Protein AF-A0A349ZTM4-F1 (afdb_monomer)

Radius of gyration: 13.59 Å; Cα contacts (8 Å, |Δi|>4): 92; chains: 1; bounding box: 36×26×29 Å

Foldseek 3Di:
DKDKFDDPPPPDDVVCVVVQVVVVVVVDFKDFDALQDVVHHDPVDDPVVVCVQQVVVVVCCVVVVDDDRGPPGRTMMGDPVVVD

Secondary structure (DSSP, 8-state):
-EEEE--SSS-S-GGGHHHHHHHHHTT-SEEE--SSSTT---TTS-HHHHHHHHHHHHHHHHHH----S-SS---EEEEGGGG-

Mean predicted aligned error: 3.23 Å

Nearest PDB structures (foldseek):
  5mm1-assembly1_A  TM=9.589E-01  e=1.781E-05  Pyrococcus furiosus DSM 3638
  5mm0-assembly1_A  TM=9.373E-01  e=2.900E-05  Pyrococcus furiosus DSM 3638
  5ekp-assembly1_C  TM=5.969E-01  e=1.007E-01  Synechocystis sp. PCC 6803 substr. Kazusa
  5eke-assembly1_C  TM=5.992E-01  e=1.330E-01  Synechocystis sp. PCC 6803 substr. Kazusa

Structure (mmCIF, N/CA/C/O backbone):
data_AF-A0A349ZTM4-F1
#
_entry.id   AF-A0A349ZTM4-F1
#
loop_
_atom_site.group_PDB
_atom_site.id
_atom_site.type_symbol
_atom_site.label_atom_id
_atom_site.label_alt_id
_atom_site.label_comp_id
_atom_site.label_asym_id
_atom_site.label_entity_id
_atom_site.label_seq_id
_atom_site.pdbx_PDB_ins_code
_atom_site.Cartn_x
_atom_site.Cartn_y
_atom_site.Cartn_z
_atom_site.occupancy
_atom_site.B_iso_or_equiv
_atom_site.auth_seq_id
_atom_site.auth_comp_id
_atom_site.auth_asym_id
_atom_site.auth_atom_id
_atom_site.pdbx_PDB_model_num
ATOM 1 N N . GLU A 1 1 ? -19.926 -3.831 1.721 1.00 91.25 1 GLU A N 1
ATOM 2 C CA . GLU A 1 1 ? -19.494 -3.566 0.331 1.00 91.25 1 GLU A CA 1
ATOM 3 C C . GLU A 1 1 ? -17.995 -3.333 0.321 1.00 91.25 1 GLU A C 1
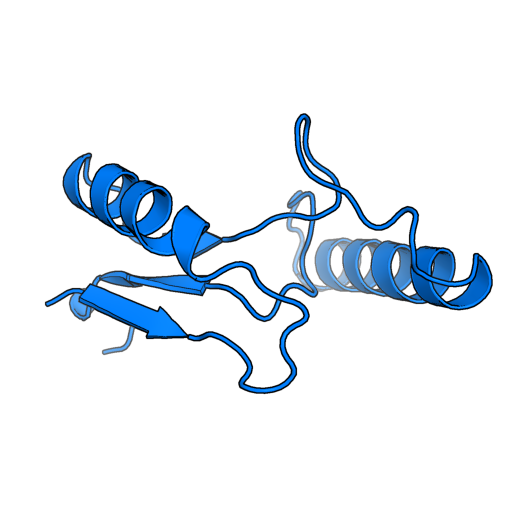ATOM 5 O O . GLU A 1 1 ? -17.489 -2.749 1.278 1.00 91.25 1 GLU A O 1
ATOM 10 N N . ARG A 1 2 ? -17.317 -3.810 -0.724 1.00 95.25 2 ARG A N 1
ATOM 11 C CA . ARG A 1 2 ? -15.871 -3.660 -0.919 1.00 95.25 2 ARG A CA 1
ATOM 12 C C . ARG A 1 2 ? -15.652 -2.627 -2.016 1.00 95.25 2 ARG A C 1
ATOM 14 O O . ARG A 1 2 ? -16.331 -2.694 -3.038 1.00 95.25 2 ARG A O 1
ATOM 21 N N . ILE A 1 3 ? -14.743 -1.692 -1.792 1.00 96.62 3 ILE A N 1
ATOM 22 C CA . ILE A 1 3 ? -14.373 -0.661 -2.763 1.00 96.62 3 ILE A CA 1
ATO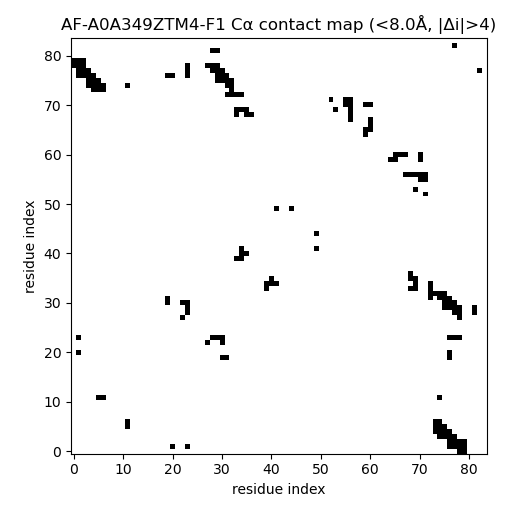M 23 C C . ILE A 1 3 ? -12.900 -0.871 -3.086 1.00 96.62 3 ILE A C 1
ATOM 25 O O . ILE A 1 3 ? -12.110 -1.078 -2.171 1.00 96.62 3 ILE A O 1
ATOM 29 N N . ILE A 1 4 ? -12.551 -0.866 -4.370 1.00 97.06 4 ILE A N 1
ATOM 30 C CA . ILE A 1 4 ? -11.178 -1.046 -4.847 1.00 97.06 4 ILE A CA 1
ATOM 31 C C . ILE A 1 4 ? -10.846 0.135 -5.753 1.00 97.06 4 ILE A C 1
ATOM 33 O O . ILE A 1 4 ? -11.602 0.428 -6.681 1.00 97.06 4 ILE A O 1
ATOM 37 N N . GLU A 1 5 ? -9.731 0.795 -5.472 1.00 96.06 5 GLU A N 1
ATOM 38 C CA . GLU A 1 5 ? -9.133 1.840 -6.294 1.00 96.06 5 GLU A CA 1
ATOM 39 C C . GLU A 1 5 ? -7.951 1.249 -7.061 1.00 96.06 5 GLU A C 1
ATOM 41 O O . GLU A 1 5 ? -7.099 0.591 -6.474 1.00 96.06 5 GLU A O 1
ATOM 46 N N . MET A 1 6 ? -7.911 1.460 -8.376 1.00 95.88 6 MET A N 1
ATOM 47 C CA . MET A 1 6 ? -6.824 1.014 -9.244 1.00 95.88 6 MET A CA 1
ATOM 48 C C . MET A 1 6 ? -6.717 1.961 -10.442 1.00 95.88 6 MET A C 1
ATOM 50 O O . MET A 1 6 ? -7.737 2.379 -10.996 1.00 95.88 6 MET A O 1
ATOM 54 N N . ASP A 1 7 ? -5.492 2.276 -10.869 1.00 93.06 7 ASP A N 1
ATOM 55 C CA . ASP A 1 7 ? -5.271 3.055 -12.088 1.00 93.06 7 ASP A CA 1
ATOM 56 C C . ASP A 1 7 ? -5.676 2.294 -13.369 1.00 93.06 7 ASP A C 1
ATOM 58 O O . ASP A 1 7 ? -5.659 1.066 -13.441 1.00 93.06 7 ASP A O 1
ATOM 62 N N . GLY A 1 8 ? -6.037 3.048 -14.411 1.00 92.19 8 GLY A N 1
ATOM 63 C CA . GLY A 1 8 ? -6.262 2.520 -15.762 1.00 92.19 8 GLY A CA 1
ATOM 64 C C . GLY A 1 8 ? -5.011 2.550 -16.648 1.00 92.19 8 GLY A C 1
ATOM 65 O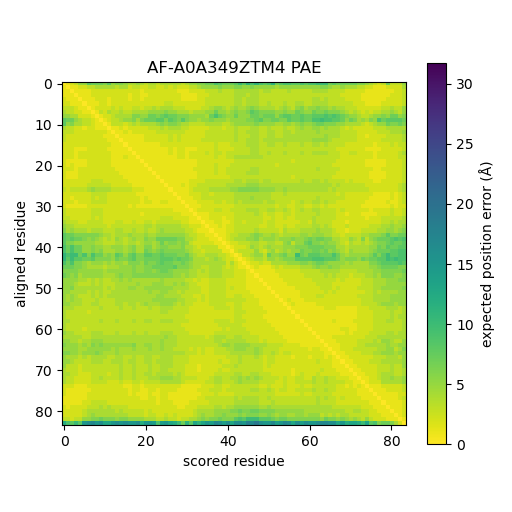 O . GLY A 1 8 ? -5.124 2.396 -17.862 1.00 92.19 8 GLY A O 1
ATOM 66 N N . GLY A 1 9 ? -3.833 2.817 -16.073 1.00 87.81 9 GLY A N 1
ATOM 67 C CA . GLY A 1 9 ? -2.568 2.991 -16.795 1.00 87.81 9 GLY A CA 1
ATOM 68 C C . GLY A 1 9 ? -1.833 1.681 -17.078 1.00 87.81 9 GLY A C 1
ATOM 69 O O . GLY A 1 9 ? -0.847 1.681 -17.814 1.00 87.81 9 GLY A O 1
ATOM 70 N N . GLY A 1 10 ? -2.308 0.572 -16.503 1.00 84.69 10 GLY A N 1
ATOM 71 C CA . GLY A 1 10 ? -1.737 -0.763 -16.686 1.00 84.69 10 GLY A CA 1
ATOM 72 C C . GLY A 1 10 ? -0.501 -1.035 -15.826 1.00 84.69 10 GLY A C 1
ATOM 73 O O . GLY A 1 10 ? 0.150 -2.059 -16.016 1.00 84.69 10 GLY A O 1
ATOM 74 N N . SER A 1 11 ? -0.166 -0.143 -14.886 1.00 85.38 11 SER A N 1
ATOM 75 C CA . SER A 1 11 ? 0.900 -0.372 -13.899 1.00 85.38 11 SER A CA 1
ATOM 76 C C . SER A 1 11 ? 0.521 -1.440 -12.880 1.00 85.38 11 SER A C 1
ATOM 78 O O . SER A 1 11 ? 1.392 -2.136 -12.362 1.00 85.38 11 SER A O 1
ATOM 80 N N . HIS A 1 12 ? -0.769 -1.535 -12.568 1.00 91.38 12 HIS A N 1
ATOM 81 C 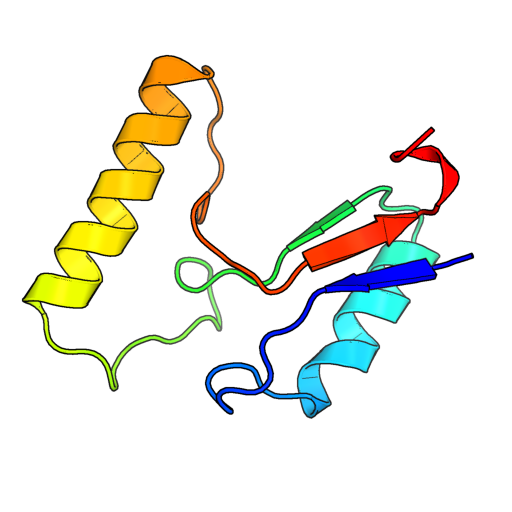CA . HIS A 1 12 ? -1.314 -2.496 -11.623 1.00 91.38 12 HIS A CA 1
ATOM 82 C C . HIS A 1 12 ? -1.835 -3.728 -12.349 1.00 91.38 12 HIS A C 1
ATOM 84 O O . HIS A 1 12 ? -2.382 -3.632 -13.447 1.00 91.38 12 HIS A O 1
ATOM 90 N N . LEU A 1 13 ? -1.660 -4.894 -11.731 1.00 91.94 13 LEU A N 1
ATOM 91 C CA . LEU A 1 13 ? -2.078 -6.167 -12.297 1.00 91.94 13 LEU A CA 1
ATOM 92 C C . LEU A 1 13 ? -3.493 -6.497 -11.798 1.00 91.94 13 LEU A C 1
ATOM 94 O O . LEU A 1 13 ? -3.653 -6.832 -10.624 1.00 91.94 13 LEU A O 1
ATOM 98 N N . PRO A 1 14 ? -4.534 -6.496 -12.657 1.00 94.38 14 PRO A N 1
ATOM 99 C CA . PRO A 1 14 ? -5.891 -6.836 -12.220 1.00 94.38 14 PRO A CA 1
ATOM 100 C C . PRO A 1 14 ? -6.000 -8.257 -11.649 1.00 94.38 14 PRO A C 1
ATOM 102 O O . PRO A 1 14 ? -6.899 -8.551 -10.866 1.00 94.38 14 PRO A O 1
ATOM 105 N N . SER A 1 15 ? -5.059 -9.140 -11.999 1.00 95.06 15 SER A N 1
ATOM 106 C CA . SER A 1 15 ? -4.939 -10.485 -11.432 1.00 95.06 15 SER A CA 1
ATOM 107 C C . SER A 1 15 ? -4.641 -10.505 -9.929 1.00 95.06 15 SER A C 1
ATOM 109 O O . SER A 1 15 ? -4.792 -11.553 -9.310 1.00 95.06 15 SER A O 1
ATOM 111 N N . GLU A 1 16 ? -4.219 -9.387 -9.332 1.00 94.81 16 GLU A N 1
ATOM 112 C CA . GLU A 1 16 ? -3.987 -9.269 -7.888 1.00 94.81 16 GLU A CA 1
ATOM 113 C C . GLU A 1 16 ? -5.265 -8.929 -7.106 1.00 94.81 16 GLU A C 1
ATOM 115 O O . GLU A 1 16 ? -5.327 -9.204 -5.910 1.00 94.81 16 GLU A O 1
ATOM 120 N N . ILE A 1 17 ? -6.318 -8.422 -7.763 1.00 96.31 17 ILE A N 1
ATOM 121 C CA . ILE A 1 17 ? -7.607 -8.060 -7.137 1.00 96.31 17 ILE A CA 1
ATOM 122 C C . ILE A 1 17 ? -8.175 -9.168 -6.225 1.00 96.31 17 ILE A C 1
ATOM 124 O O . ILE A 1 17 ? -8.627 -8.841 -5.123 1.00 96.31 17 ILE A O 1
ATOM 128 N N . PRO A 1 18 ? -8.143 -10.467 -6.596 1.00 97.38 18 PRO A N 1
ATOM 129 C CA . PRO A 1 18 ? -8.600 -11.534 -5.709 1.00 97.38 18 PRO A CA 1
ATOM 130 C C . PRO A 1 18 ? -7.909 -11.539 -4.338 1.00 97.38 18 PRO A C 1
ATOM 132 O O . PRO A 1 18 ? -8.576 -11.788 -3.337 1.00 97.38 18 PRO A O 1
ATOM 135 N N . GLN A 1 19 ? -6.618 -11.193 -4.262 1.00 96.25 19 GLN A N 1
ATOM 136 C CA . GLN A 1 19 ? -5.890 -11.118 -2.989 1.00 96.25 19 GLN A CA 1
ATOM 137 C C . GLN A 1 19 ? -6.391 -9.960 -2.115 1.00 96.25 19 GLN A C 1
ATOM 139 O O . GLN A 1 19 ? -6.478 -10.103 -0.896 1.00 96.25 19 GLN A O 1
ATOM 144 N N . PHE A 1 20 ? -6.766 -8.821 -2.708 1.00 97.38 20 PHE A N 1
ATOM 145 C CA . PHE A 1 20 ? -7.367 -7.711 -1.960 1.00 97.38 20 PHE A CA 1
ATOM 146 C C . PHE A 1 20 ? -8.713 -8.124 -1.362 1.00 97.38 20 PHE A C 1
ATOM 148 O O . PHE A 1 20 ? -8.952 -7.903 -0.176 1.00 97.38 20 PHE A O 1
ATOM 155 N N . ILE A 1 21 ? -9.566 -8.774 -2.161 1.00 97.56 21 ILE A N 1
ATOM 156 C CA . ILE A 1 21 ? -10.878 -9.261 -1.714 1.00 97.56 21 ILE A CA 1
ATOM 157 C C . ILE A 1 21 ? -10.718 -10.280 -0.585 1.00 97.56 21 ILE A C 1
ATOM 159 O O . ILE A 1 21 ? -11.384 -10.154 0.439 1.00 97.56 21 ILE A O 1
ATOM 163 N N . GLU A 1 22 ? -9.806 -11.243 -0.736 1.00 97.69 22 GLU A N 1
ATOM 164 C CA . GLU A 1 22 ? -9.546 -12.262 0.283 1.00 97.69 22 GLU A CA 1
ATOM 165 C C . GLU A 1 22 ? -9.119 -11.634 1.618 1.00 97.69 22 GLU A C 1
ATOM 167 O O . GLU A 1 22 ? -9.589 -12.041 2.679 1.00 97.69 22 GLU A O 1
ATOM 172 N N . ASN A 1 23 ? -8.255 -10.615 1.590 1.00 97.75 23 ASN A N 1
ATOM 173 C CA . ASN A 1 23 ? -7.845 -9.922 2.810 1.00 97.75 23 ASN A CA 1
ATOM 174 C C . ASN A 1 23 ? -8.992 -9.100 3.414 1.00 97.75 23 ASN A C 1
ATOM 176 O O . ASN A 1 23 ? -9.229 -9.176 4.618 1.00 97.75 23 ASN A O 1
ATOM 180 N N . LEU A 1 24 ? -9.780 -8.389 2.608 1.00 97.50 24 LEU A N 1
ATOM 181 C CA . LEU A 1 24 ? -10.979 -7.721 3.124 1.00 97.50 24 LEU A CA 1
ATOM 182 C C . LEU A 1 24 ? -11.945 -8.718 3.794 1.00 97.50 24 LEU A C 1
ATOM 184 O O . LEU A 1 24 ? -12.530 -8.403 4.830 1.00 97.50 24 LEU A O 1
ATOM 188 N N . ASP A 1 25 ? -12.059 -9.935 3.261 1.00 96.88 25 ASP A N 1
ATOM 189 C CA . ASP A 1 25 ? -12.918 -10.999 3.799 1.00 96.88 25 ASP A CA 1
ATOM 190 C C . ASP A 1 25 ? -12.377 -11.643 5.075 1.00 96.88 25 ASP A C 1
ATOM 192 O O . ASP A 1 25 ? -13.157 -12.085 5.919 1.00 96.88 25 ASP A O 1
ATOM 196 N N . LYS A 1 26 ? -11.056 -11.617 5.279 1.00 97.75 26 LYS A N 1
AT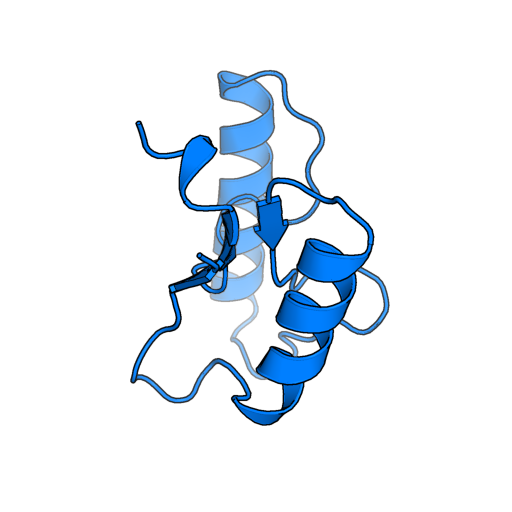OM 197 C CA . LYS A 1 26 ? -10.424 -11.975 6.561 1.00 97.75 26 LYS A CA 1
ATOM 198 C C . LYS A 1 26 ? -10.710 -10.962 7.675 1.00 97.75 26 LYS A C 1
ATOM 200 O O . LYS A 1 26 ? -10.347 -11.211 8.822 1.00 97.75 26 LYS A O 1
ATOM 205 N N . GLY A 1 27 ? -11.363 -9.843 7.359 1.00 96.44 27 GLY A N 1
ATOM 206 C CA . GLY A 1 27 ? -11.747 -8.812 8.321 1.00 96.44 27 GLY A CA 1
ATOM 207 C C . GLY A 1 27 ? -10.799 -7.616 8.372 1.00 96.44 27 GLY A C 1
ATOM 208 O O . GLY A 1 27 ? -10.950 -6.786 9.265 1.00 96.44 27 GLY A O 1
ATOM 209 N N . TYR A 1 28 ? -9.851 -7.496 7.435 1.00 97.75 28 TYR A N 1
ATOM 210 C CA . TYR A 1 28 ? -9.071 -6.268 7.293 1.00 97.75 28 TYR A CA 1
ATOM 211 C C . TYR A 1 28 ? -9.967 -5.138 6.772 1.00 97.75 28 TYR A C 1
ATOM 213 O O . TYR A 1 28 ? -10.740 -5.314 5.829 1.00 97.75 28 TYR A O 1
ATOM 221 N N . ASP A 1 29 ? -9.860 -3.966 7.394 1.00 96.94 29 ASP A N 1
ATOM 222 C CA . ASP A 1 29 ? -10.662 -2.796 7.027 1.00 96.94 29 ASP A CA 1
ATOM 223 C C . ASP A 1 29 ? -10.139 -2.107 5.761 1.00 96.94 29 ASP A C 1
ATOM 225 O O . ASP A 1 29 ? -10.927 -1.615 4.950 1.00 96.94 29 ASP A O 1
ATOM 229 N N . CYS A 1 30 ? -8.817 -2.128 5.580 1.00 96.44 30 CYS A N 1
ATOM 230 C CA . CYS A 1 30 ? -8.112 -1.537 4.452 1.00 96.44 30 CYS A CA 1
ATOM 231 C C . CYS A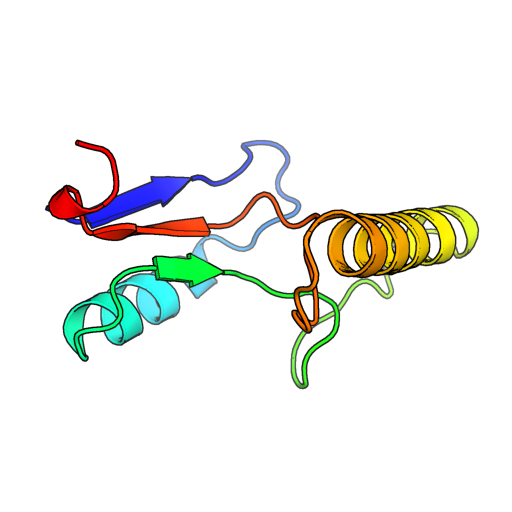 1 30 ? -6.958 -2.447 4.012 1.00 96.44 30 CYS A C 1
ATOM 233 O O . CYS A 1 30 ? -6.302 -3.076 4.847 1.00 96.44 30 CYS A O 1
ATOM 235 N N . VAL A 1 31 ? -6.692 -2.496 2.709 1.00 96.62 31 VAL A N 1
ATOM 236 C CA . VAL A 1 31 ? -5.637 -3.308 2.091 1.00 96.62 31 VAL A CA 1
ATOM 237 C C . VAL A 1 31 ? -4.938 -2.473 1.023 1.00 96.62 31 VAL A C 1
ATOM 239 O O . VAL A 1 31 ? -5.598 -1.859 0.194 1.00 96.62 31 VAL A O 1
ATOM 242 N N . TRP A 1 32 ? -3.606 -2.484 1.013 1.00 94.81 32 TRP A N 1
ATOM 243 C CA . TRP A 1 32 ? -2.792 -1.758 0.036 1.00 94.81 32 TRP A CA 1
ATOM 244 C C . TRP A 1 32 ? -1.903 -2.712 -0.748 1.00 94.81 32 TRP A C 1
ATOM 246 O O . TRP A 1 32 ? -1.242 -3.575 -0.166 1.00 94.81 32 TRP A O 1
ATOM 256 N N . GLY A 1 33 ? -1.814 -2.492 -2.056 1.00 94.69 33 GLY A N 1
ATOM 257 C CA . GLY A 1 33 ? -0.723 -3.019 -2.860 1.00 94.69 33 GLY A CA 1
ATOM 258 C C . GLY A 1 33 ? 0.561 -2.287 -2.490 1.00 94.69 33 GLY A C 1
ATOM 259 O O . GLY A 1 33 ? 0.561 -1.064 -2.350 1.00 94.69 33 GLY A O 1
ATOM 260 N N . SER A 1 34 ? 1.665 -3.012 -2.322 1.00 94.50 34 SER A N 1
ATOM 261 C CA . SER A 1 34 ? 2.935 -2.410 -1.921 1.00 94.50 34 SER A CA 1
ATOM 262 C C . SER A 1 34 ? 4.078 -2.863 -2.814 1.00 94.50 34 SER A C 1
ATOM 264 O O . SER A 1 34 ? 4.322 -4.052 -3.001 1.00 94.50 34 SER A O 1
ATOM 266 N N . ARG A 1 35 ? 4.832 -1.886 -3.314 1.00 92.88 35 ARG A N 1
ATOM 267 C CA . ARG A 1 35 ? 6.011 -2.100 -4.166 1.00 92.88 35 ARG A CA 1
ATOM 268 C C . ARG A 1 35 ? 7.270 -2.462 -3.383 1.00 92.88 35 ARG A C 1
ATOM 270 O O . ARG A 1 35 ? 8.259 -2.889 -3.966 1.00 92.88 35 ARG A O 1
ATOM 277 N N . PHE A 1 36 ? 7.250 -2.238 -2.070 1.00 91.62 36 PHE A N 1
ATOM 278 C CA . PHE A 1 36 ? 8.430 -2.289 -1.202 1.00 91.62 36 PHE A CA 1
ATOM 279 C C . PHE A 1 36 ? 8.361 -3.405 -0.144 1.00 91.62 36 PHE A C 1
ATOM 281 O O . PHE A 1 36 ? 9.167 -3.425 0.790 1.00 91.62 36 PHE A O 1
ATOM 288 N N . VAL A 1 37 ? 7.399 -4.324 -0.266 1.00 91.12 37 VAL A N 1
ATOM 289 C CA . VAL A 1 37 ? 7.313 -5.558 0.533 1.00 91.12 37 VAL A CA 1
ATOM 290 C C . VAL A 1 37 ? 7.851 -6.749 -0.254 1.00 91.12 37 VAL A C 1
ATOM 292 O O . VAL A 1 37 ? 8.073 -6.669 -1.460 1.00 91.12 37 VAL A O 1
ATOM 295 N N . GLN A 1 38 ? 8.065 -7.873 0.427 1.00 88.25 38 GLN A N 1
ATOM 296 C CA . GLN A 1 38 ? 8.441 -9.117 -0.236 1.00 88.25 38 GLN A CA 1
ATOM 297 C C . GLN A 1 38 ? 7.374 -9.515 -1.268 1.00 88.25 38 GLN A C 1
ATOM 299 O O . GLN A 1 38 ? 6.194 -9.575 -0.940 1.00 88.25 38 GLN A O 1
ATOM 304 N N . GLY A 1 39 ? 7.804 -9.784 -2.502 1.00 87.31 39 GLY A N 1
ATOM 305 C CA . GLY A 1 39 ? 6.915 -10.076 -3.632 1.00 87.31 39 GLY A CA 1
ATOM 306 C C . GLY A 1 39 ? 6.485 -8.844 -4.435 1.00 87.31 39 GLY A C 1
ATOM 307 O O . GLY A 1 39 ? 6.040 -9.009 -5.564 1.00 87.31 39 GLY A O 1
ATOM 308 N N . GLY A 1 40 ? 6.672 -7.627 -3.908 1.00 87.88 40 GLY A N 1
ATOM 309 C CA . GLY A 1 40 ? 6.475 -6.389 -4.662 1.00 87.88 40 GLY A CA 1
ATOM 310 C C . GLY A 1 40 ? 7.638 -6.114 -5.617 1.00 87.88 40 GLY A C 1
ATOM 311 O O . GLY A 1 40 ? 8.794 -6.395 -5.289 1.00 87.88 40 GLY A O 1
ATOM 312 N N . ASP A 1 41 ? 7.342 -5.548 -6.790 1.00 88.25 41 ASP A N 1
ATOM 313 C CA . ASP A 1 41 ? 8.360 -5.222 -7.789 1.00 88.25 41 ASP A CA 1
ATOM 314 C C . ASP A 1 41 ? 8.120 -3.867 -8.476 1.00 88.25 41 ASP A C 1
ATOM 316 O O . ASP A 1 41 ? 7.000 -3.479 -8.799 1.00 88.25 41 ASP A O 1
ATOM 320 N N . ILE A 1 42 ? 9.221 -3.150 -8.706 1.00 88.31 42 ILE A N 1
ATOM 321 C CA . ILE A 1 42 ? 9.320 -1.887 -9.455 1.00 88.31 42 ILE A CA 1
ATOM 322 C C . ILE A 1 42 ? 10.588 -1.833 -10.311 1.00 88.31 42 ILE A C 1
ATOM 324 O O . ILE A 1 42 ? 11.066 -0.751 -10.661 1.00 88.31 42 ILE A O 1
ATOM 328 N N . SER A 1 43 ? 11.176 -2.988 -10.610 1.00 82.56 43 SER A N 1
ATOM 329 C CA . SER A 1 43 ? 12.414 -3.139 -11.373 1.00 82.56 43 SER A CA 1
ATOM 330 C C . SER A 1 43 ? 12.367 -2.433 -12.733 1.00 82.56 43 SER A C 1
ATOM 332 O O . SER A 1 43 ? 13.368 -1.856 -13.154 1.00 82.56 43 SER A O 1
ATOM 334 N N . ASN A 1 44 ? 11.187 -2.374 -13.356 1.00 85.56 44 ASN A N 1
ATOM 335 C CA . ASN A 1 44 ? 10.950 -1.706 -14.638 1.00 85.56 44 ASN A CA 1
ATOM 336 C C . ASN A 1 44 ? 10.973 -0.166 -14.568 1.00 85.56 44 ASN A C 1
ATOM 338 O O . ASN A 1 44 ? 10.963 0.500 -15.604 1.00 85.56 44 ASN A O 1
ATOM 342 N N . HIS A 1 45 ? 10.994 0.434 -13.373 1.00 86.88 45 HIS A N 1
ATOM 343 C CA . HIS A 1 45 ? 11.064 1.886 -13.229 1.00 86.88 45 HIS A CA 1
ATOM 344 C C . HIS A 1 45 ? 12.513 2.400 -13.190 1.00 86.88 45 HIS A C 1
ATOM 346 O O . HIS A 1 45 ? 13.357 1.830 -12.493 1.00 86.88 45 HIS A O 1
ATOM 352 N N . PRO A 1 46 ? 12.800 3.548 -13.837 1.00 92.00 46 PRO A N 1
ATOM 353 C CA . PRO A 1 46 ? 14.088 4.219 -13.706 1.00 92.00 46 PRO A CA 1
ATOM 354 C C . PRO A 1 46 ? 14.468 4.477 -12.243 1.00 92.00 46 PRO A C 1
ATOM 356 O O . PRO A 1 46 ? 13.611 4.818 -11.422 1.00 92.00 46 PRO A O 1
ATOM 359 N N . LEU A 1 47 ? 15.764 4.395 -11.920 1.00 90.81 47 LEU A N 1
ATOM 360 C CA . LEU A 1 47 ? 16.265 4.541 -10.546 1.00 90.81 47 LEU A CA 1
ATOM 361 C C . LEU A 1 47 ? 15.797 5.841 -9.870 1.00 90.81 47 LEU A C 1
ATOM 363 O O . LEU A 1 47 ? 15.391 5.809 -8.711 1.00 90.81 47 LEU A O 1
ATOM 367 N N . TYR A 1 48 ? 15.778 6.964 -10.597 1.00 93.25 48 TYR A N 1
ATOM 368 C CA . TYR A 1 48 ? 15.305 8.242 -10.055 1.00 93.25 48 TYR A CA 1
ATOM 369 C C . TYR A 1 48 ? 13.842 8.162 -9.590 1.00 93.25 48 TYR A C 1
ATOM 371 O O . TYR A 1 48 ? 13.502 8.685 -8.533 1.00 93.25 48 TYR A O 1
ATOM 379 N N . ARG A 1 49 ? 12.978 7.449 -10.328 1.00 90.56 49 ARG A N 1
ATOM 380 C CA . ARG A 1 49 ? 11.562 7.269 -9.978 1.00 90.56 49 ARG A CA 1
ATOM 381 C C . ARG A 1 49 ? 11.405 6.377 -8.748 1.00 90.56 49 ARG A C 1
ATOM 383 O O . ARG A 1 49 ? 10.547 6.646 -7.912 1.00 90.56 49 ARG A O 1
ATOM 390 N N . ARG A 1 50 ? 12.266 5.364 -8.605 1.00 91.31 50 ARG A N 1
ATOM 391 C CA . ARG A 1 50 ? 12.314 4.504 -7.413 1.00 91.31 50 ARG A CA 1
ATOM 392 C C . ARG A 1 50 ? 12.704 5.311 -6.171 1.00 91.31 50 ARG A C 1
ATOM 394 O O . ARG A 1 50 ? 12.000 5.245 -5.170 1.00 91.31 50 ARG A O 1
ATOM 401 N N . ILE A 1 51 ? 13.756 6.129 -6.267 1.00 92.56 51 ILE A N 1
ATOM 402 C CA . ILE A 1 51 ? 14.205 7.012 -5.176 1.00 92.56 51 ILE A CA 1
ATOM 403 C C . ILE A 1 51 ? 13.110 8.012 -4.795 1.00 92.56 51 ILE A C 1
ATOM 405 O O . ILE A 1 51 ? 12.828 8.172 -3.612 1.00 92.56 51 ILE A O 1
ATOM 409 N N . LEU A 1 52 ? 12.461 8.649 -5.776 1.00 93.75 52 LEU A N 1
ATOM 410 C CA . LEU A 1 52 ? 11.370 9.593 -5.521 1.00 93.75 52 LEU A CA 1
ATOM 411 C C . LEU A 1 52 ? 10.194 8.929 -4.793 1.00 93.75 52 LEU A C 1
ATOM 413 O O . LEU A 1 52 ? 9.698 9.478 -3.814 1.00 93.75 52 LEU A O 1
ATOM 417 N N . SER A 1 53 ? 9.776 7.736 -5.223 1.00 91.31 53 SER A N 1
ATOM 418 C CA . SER A 1 53 ? 8.678 7.005 -4.577 1.00 91.31 53 SER A CA 1
ATOM 419 C C . SER A 1 53 ? 9.028 6.568 -3.148 1.00 91.31 53 SER A C 1
ATOM 421 O O . SER A 1 53 ? 8.246 6.804 -2.223 1.00 91.31 53 SER A O 1
ATOM 423 N N . SER A 1 54 ? 10.223 6.011 -2.922 1.00 92.50 54 SER A N 1
ATOM 424 C CA . SER A 1 54 ? 10.667 5.664 -1.566 1.00 92.50 54 SER A CA 1
ATOM 425 C C . SER A 1 54 ? 10.844 6.907 -0.684 1.00 92.50 54 SER A C 1
ATOM 427 O O . SER A 1 54 ? 10.465 6.884 0.485 1.00 92.50 54 SER A O 1
ATOM 429 N N . GLY A 1 55 ? 11.349 8.014 -1.237 1.00 96.12 55 GLY A N 1
ATOM 430 C CA . GLY A 1 55 ? 11.471 9.299 -0.544 1.00 96.12 55 GLY A CA 1
ATOM 431 C C . GLY A 1 55 ? 10.116 9.873 -0.131 1.00 96.12 55 GLY A C 1
ATOM 432 O O . GLY A 1 55 ? 9.960 10.302 1.010 1.00 96.12 55 GLY A O 1
ATOM 433 N N . GLY A 1 56 ? 9.112 9.795 -1.010 1.00 96.25 56 GLY A N 1
ATOM 434 C CA . GLY A 1 56 ? 7.731 10.158 -0.687 1.00 96.25 56 GLY A CA 1
ATOM 435 C C . GLY A 1 56 ? 7.169 9.321 0.462 1.00 96.25 56 GLY A C 1
ATOM 436 O O . GLY A 1 56 ? 6.557 9.866 1.377 1.00 96.25 56 GLY A O 1
ATOM 437 N N . THR A 1 57 ? 7.466 8.018 0.483 1.00 96.06 57 THR A N 1
ATOM 438 C CA . THR A 1 57 ? 7.070 7.148 1.599 1.00 96.06 57 THR A CA 1
ATOM 439 C C . THR A 1 57 ? 7.742 7.535 2.917 1.00 96.06 57 THR A C 1
ATOM 441 O O . THR A 1 57 ? 7.082 7.579 3.954 1.00 96.06 57 THR A O 1
ATOM 444 N N . ILE A 1 58 ? 9.039 7.854 2.896 1.00 96.69 58 ILE A N 1
ATOM 445 C CA . ILE A 1 58 ? 9.767 8.324 4.084 1.00 96.69 58 ILE A CA 1
ATOM 446 C C . ILE A 1 58 ? 9.170 9.638 4.594 1.00 96.69 58 ILE A C 1
ATOM 448 O O . ILE A 1 58 ? 8.929 9.770 5.792 1.00 96.69 58 ILE A O 1
ATOM 452 N N . LEU A 1 59 ? 8.897 10.587 3.695 1.00 97.69 59 LEU A N 1
ATOM 453 C CA . LEU A 1 59 ? 8.322 11.879 4.053 1.00 97.69 59 LEU A CA 1
ATOM 454 C C . LEU A 1 59 ? 6.923 11.726 4.660 1.00 97.69 59 LEU A C 1
ATOM 456 O O . LEU A 1 59 ? 6.660 12.295 5.716 1.00 97.69 59 LEU A O 1
ATOM 460 N N . ALA A 1 60 ? 6.052 10.925 4.041 1.00 96.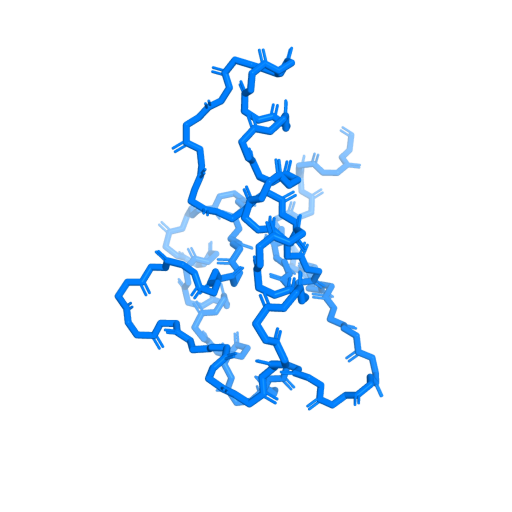94 60 ALA A N 1
ATOM 461 C CA . ALA A 1 60 ? 4.718 10.643 4.566 1.00 96.94 60 ALA A CA 1
ATOM 462 C C . ALA A 1 60 ? 4.785 10.003 5.960 1.00 96.94 60 ALA A C 1
ATOM 464 O O . ALA A 1 60 ? 4.105 10.458 6.876 1.00 96.94 60 ALA A O 1
ATOM 465 N N . ASN A 1 61 ? 5.665 9.016 6.154 1.00 97.00 61 ASN A N 1
ATOM 466 C CA . ASN A 1 61 ? 5.878 8.401 7.464 1.00 97.00 61 ASN A CA 1
ATOM 467 C C . ASN A 1 61 ? 6.395 9.401 8.510 1.00 97.00 61 ASN A C 1
ATOM 469 O O . ASN A 1 61 ? 5.956 9.358 9.656 1.00 97.00 61 ASN A O 1
ATOM 473 N N . LEU A 1 62 ? 7.295 10.315 8.131 1.00 97.88 62 LEU A N 1
ATOM 474 C CA . LEU A 1 62 ? 7.826 11.336 9.036 1.00 97.88 62 LEU A CA 1
ATOM 475 C C . LEU A 1 62 ? 6.744 12.334 9.472 1.00 97.88 62 LEU A C 1
ATOM 477 O O . LEU A 1 62 ? 6.659 12.661 10.652 1.00 97.88 62 LEU A O 1
ATOM 481 N N . VAL A 1 63 ? 5.927 12.808 8.529 1.00 98.12 63 VAL A N 1
ATOM 482 C CA . VAL A 1 63 ? 4.885 13.813 8.790 1.00 98.12 63 VAL A CA 1
ATOM 483 C C . VAL A 1 63 ? 3.697 13.213 9.545 1.00 98.12 63 VAL A C 1
ATOM 485 O O . VAL A 1 63 ? 3.169 13.849 10.452 1.00 98.12 63 VAL A O 1
ATOM 488 N N . LEU A 1 64 ? 3.282 11.993 9.191 1.00 96.94 64 LEU A N 1
ATOM 489 C CA . LEU A 1 64 ? 2.090 11.343 9.750 1.00 96.94 64 LEU A CA 1
ATOM 490 C C . LEU A 1 64 ? 2.396 10.429 10.947 1.00 96.94 64 LEU A C 1
ATOM 492 O O . LEU A 1 64 ? 1.477 9.911 11.574 1.00 96.94 64 LEU A O 1
ATOM 496 N N . GLY A 1 65 ? 3.674 10.197 11.265 1.00 96.50 65 GLY A N 1
ATOM 497 C CA . GLY A 1 65 ? 4.091 9.296 12.343 1.00 96.50 65 GLY A CA 1
ATOM 498 C C . GLY A 1 65 ? 3.846 7.810 12.050 1.00 96.50 65 GLY A C 1
ATOM 499 O O . GLY A 1 65 ? 3.824 6.991 12.971 1.00 96.50 65 GLY A O 1
ATOM 500 N N . THR A 1 66 ? 3.648 7.442 10.783 1.00 95.50 66 THR A N 1
ATOM 501 C CA . THR A 1 66 ? 3.381 6.062 10.359 1.00 95.50 66 THR A CA 1
ATOM 502 C C . THR A 1 66 ? 4.673 5.272 10.123 1.00 95.50 66 THR A C 1
ATOM 504 O O . THR A 1 66 ? 5.783 5.806 10.134 1.00 95.50 66 THR A O 1
ATOM 507 N N . ARG A 1 67 ? 4.551 3.953 9.934 1.00 94.38 67 ARG A N 1
ATOM 508 C CA . ARG A 1 67 ? 5.681 3.047 9.634 1.00 94.38 67 ARG A CA 1
ATOM 509 C C . ARG A 1 67 ? 5.390 2.125 8.449 1.00 94.38 67 ARG A C 1
ATOM 511 O O . ARG A 1 67 ? 5.851 0.984 8.409 1.00 94.38 67 ARG A O 1
ATOM 518 N N . LEU A 1 68 ? 4.578 2.603 7.511 1.00 93.81 68 LEU A N 1
ATOM 519 C CA . LEU A 1 68 ? 4.114 1.815 6.375 1.00 93.81 68 LEU A CA 1
ATOM 520 C C . LEU A 1 68 ? 5.201 1.716 5.301 1.00 93.81 68 LEU A C 1
ATOM 522 O O . LEU A 1 68 ? 6.039 2.606 5.145 1.00 93.81 68 LEU A O 1
ATOM 526 N N . LYS A 1 69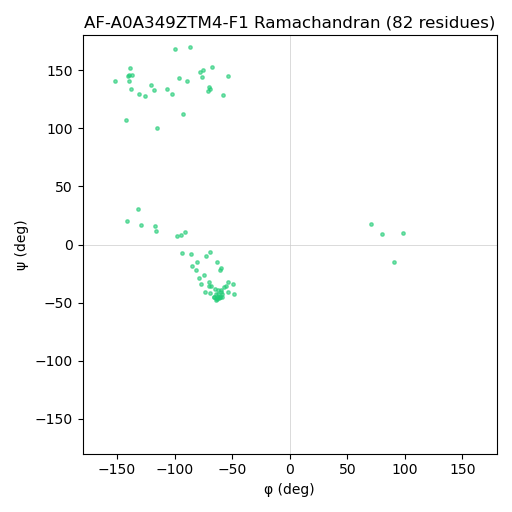 ? 5.210 0.587 4.586 1.00 93.50 69 LYS A N 1
ATOM 527 C CA . LYS A 1 69 ? 6.262 0.256 3.614 1.00 93.50 69 LYS A CA 1
ATOM 528 C C . LYS A 1 69 ? 6.105 0.979 2.290 1.00 93.50 69 LYS A C 1
ATOM 530 O O . LYS A 1 69 ? 7.115 1.247 1.658 1.00 93.50 69 LYS A O 1
ATOM 535 N N . ASP A 1 70 ? 4.877 1.304 1.903 1.00 94.56 70 ASP A N 1
ATOM 536 C CA . ASP A 1 70 ? 4.564 2.084 0.713 1.00 94.56 70 ASP A CA 1
ATOM 537 C C . ASP A 1 70 ? 3.385 3.002 1.030 1.00 94.56 70 ASP A C 1
ATOM 539 O O . ASP A 1 70 ? 2.266 2.531 1.189 1.00 94.56 70 ASP A O 1
ATOM 543 N N . MET A 1 71 ? 3.658 4.297 1.170 1.00 94.19 71 MET A N 1
ATOM 544 C CA . MET A 1 71 ? 2.639 5.328 1.432 1.00 94.19 71 MET A CA 1
ATOM 545 C C . MET A 1 71 ? 2.208 6.048 0.152 1.00 94.19 71 MET A C 1
ATOM 547 O O . MET A 1 71 ? 1.551 7.080 0.206 1.00 94.19 71 MET A O 1
ATOM 551 N N . THR A 1 72 ? 2.671 5.570 -1.002 1.00 92.50 72 THR A N 1
ATOM 552 C CA . THR A 1 72 ? 2.515 6.260 -2.289 1.00 92.50 72 THR A CA 1
ATOM 553 C C . THR A 1 72 ? 1.934 5.338 -3.357 1.00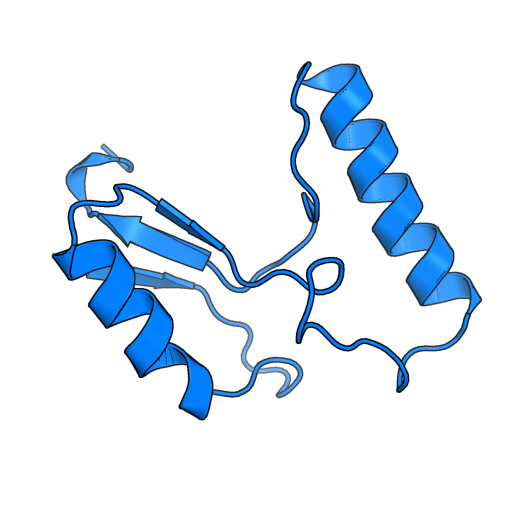 92.50 72 THR A C 1
ATOM 555 O O . THR A 1 72 ? 2.127 5.580 -4.551 1.00 92.50 72 THR A O 1
ATOM 558 N N . SER A 1 73 ? 1.342 4.219 -2.938 1.00 91.44 73 SER A N 1
ATOM 559 C CA . SER A 1 73 ? 0.630 3.301 -3.822 1.00 91.44 73 SER A CA 1
ATOM 560 C C . SER A 1 73 ? -0.723 3.906 -4.192 1.00 91.44 73 SER A C 1
ATOM 562 O O . SER A 1 73 ? -1.266 4.678 -3.419 1.00 91.44 73 SER A O 1
ATOM 564 N N . GLY A 1 74 ? -1.230 3.588 -5.381 1.00 91.62 74 GLY A N 1
ATOM 565 C CA . GLY A 1 74 ? -2.580 3.960 -5.826 1.00 91.62 74 GLY A CA 1
ATOM 566 C C . GLY A 1 74 ? -3.462 2.738 -6.078 1.00 91.62 74 GLY A C 1
ATOM 567 O O . GLY A 1 74 ? -4.460 2.838 -6.784 1.00 91.62 74 GLY A O 1
ATOM 568 N N . PHE A 1 75 ? -3.051 1.570 -5.570 1.00 95.75 75 PHE A N 1
ATOM 569 C CA . PHE A 1 75 ? -3.818 0.333 -5.658 1.00 95.75 75 PHE A CA 1
ATOM 570 C C . PHE A 1 75 ? -4.231 -0.100 -4.260 1.00 95.75 75 PHE A C 1
ATOM 572 O O . PHE A 1 75 ? -3.426 -0.636 -3.491 1.00 95.75 75 PHE A O 1
ATOM 579 N N . GLU A 1 76 ? -5.480 0.194 -3.923 1.00 96.69 76 GLU A N 1
ATOM 580 C CA . GLU A 1 76 ? -5.983 0.170 -2.553 1.00 96.69 76 GLU A CA 1
ATOM 581 C C . GLU A 1 76 ? -7.378 -0.452 -2.516 1.00 96.69 76 GLU A C 1
ATOM 583 O O . GLU A 1 76 ? -8.132 -0.399 -3.489 1.00 96.69 76 GLU A O 1
ATOM 588 N N . ALA A 1 77 ? -7.742 -1.057 -1.392 1.00 97.56 77 ALA A N 1
ATOM 589 C CA . ALA A 1 77 ? -9.077 -1.582 -1.178 1.00 97.56 77 ALA A CA 1
ATOM 590 C C . ALA A 1 77 ? -9.566 -1.315 0.242 1.00 97.56 77 ALA A C 1
ATOM 592 O O . ALA A 1 77 ? -8.804 -1.372 1.206 1.00 97.56 77 ALA A O 1
ATOM 593 N N . PHE A 1 78 ? -10.869 -1.080 0.363 1.00 97.69 78 PHE A N 1
ATOM 594 C CA . PHE A 1 78 ? -11.515 -0.640 1.590 1.00 97.69 78 PHE A CA 1
ATOM 595 C C . PHE A 1 78 ? -12.822 -1.384 1.829 1.00 97.69 78 PHE A C 1
ATOM 597 O O . PHE A 1 78 ? -13.605 -1.650 0.907 1.00 97.69 78 PHE A O 1
ATOM 604 N N . GLN A 1 79 ? -13.123 -1.622 3.101 1.00 97.25 79 GLN A N 1
ATOM 605 C CA . GLN A 1 79 ? -14.497 -1.813 3.537 1.00 97.25 79 GLN A CA 1
ATOM 606 C C . GLN A 1 79 ? -15.227 -0.470 3.470 1.00 97.25 79 GLN A C 1
ATOM 608 O O . GLN A 1 79 ? -14.757 0.523 4.022 1.00 97.25 79 GLN A O 1
ATOM 613 N N . ARG A 1 80 ? -16.426 -0.438 2.873 1.00 95.50 80 ARG A N 1
ATOM 614 C CA . ARG A 1 80 ? -17.217 0.802 2.730 1.00 95.50 80 ARG A CA 1
ATOM 615 C C . ARG A 1 80 ? -17.371 1.600 4.031 1.00 95.50 80 ARG A C 1
ATOM 617 O O . ARG A 1 80 ? -17.401 2.822 3.987 1.00 95.50 80 ARG A O 1
ATOM 624 N N . LYS A 1 81 ? -17.454 0.919 5.178 1.00 95.25 81 LYS A N 1
ATOM 625 C CA . LYS A 1 81 ? -17.604 1.539 6.507 1.00 95.25 81 LYS A CA 1
ATOM 626 C C . LYS A 1 81 ? -16.459 2.488 6.898 1.00 95.25 81 LYS A C 1
ATOM 628 O O . LYS A 1 81 ? -16.656 3.287 7.797 1.00 95.25 81 LYS A O 1
ATOM 633 N N . VAL A 1 82 ? -15.286 2.379 6.269 1.00 95.69 82 VAL A N 1
ATOM 634 C CA . VAL A 1 82 ? -14.112 3.219 6.570 1.00 95.69 82 VAL A CA 1
ATOM 635 C C . VAL A 1 82 ? -14.195 4.589 5.889 1.00 95.69 82 VAL A C 1
ATOM 637 O O . VAL A 1 82 ? -13.555 5.533 6.332 1.00 95.69 82 VAL A O 1
ATOM 640 N N . LEU A 1 83 ? -14.985 4.708 4.820 1.00 90.56 83 LEU A N 1
ATOM 641 C CA . LEU A 1 83 ? -15.088 5.926 4.010 1.00 90.56 83 LEU A CA 1
ATOM 642 C C . LEU A 1 83 ? -16.254 6.843 4.429 1.00 90.56 83 LEU A C 1
ATOM 644 O O . LEU A 1 83 ? -16.583 7.768 3.689 1.00 90.56 83 LEU A O 1
ATOM 648 N N . ALA A 1 84 ? -16.920 6.542 5.548 1.00 74.81 84 ALA A N 1
ATOM 649 C CA . ALA A 1 84 ? -18.117 7.235 6.032 1.00 74.81 84 ALA A CA 1
ATOM 650 C C . ALA A 1 84 ? -17.798 8.276 7.111 1.00 74.81 84 ALA A C 1
ATOM 652 O O . ALA A 1 84 ? -16.884 8.019 7.925 1.00 74.81 84 ALA A O 1
#

pLDDT: mean 93.65, std 4.13, range [74.81, 98.12]

Solvent-accessible surface area (backbone atoms only — not comparable to full-atom values): 5180 Å² total; per-residue (Å²): 108,80,47,75,47,67,71,92,81,68,86,65,62,77,84,51,50,64,61,51,52,52,43,45,72,74,65,42,59,66,45,71,55,45,58,67,47,93,92,35,72,58,84,91,51,58,67,70,57,51,51,52,50,53,47,50,18,52,51,49,22,66,76,71,71,52,86,66,74,50,73,73,59,67,38,37,33,34,36,54,82,76,81,109

Sequence (84 aa):
ERIIEMDGGGSHLPSEIPQFIENLDKGYDCVWGSRFVQGGDISNHPLYRRILSSGGTILANLVLGTRLKDMTSGFEAFQRKVLA